Protein AF-A0A938VSG0-F1 (afdb_monomer)

Mean predicted aligned error: 8.57 Å

pLDDT: mean 77.81, std 12.74, range [39.44, 92.44]

Solvent-accessible surface area (backbone atoms only — not comparable to full-atom values): 9045 Å² total; per-residue (Å²): 109,78,62,54,59,53,44,75,73,32,68,68,57,41,52,50,49,53,54,51,30,52,49,54,54,47,51,54,51,52,54,46,52,58,41,45,76,72,72,47,90,78,80,39,72,51,74,44,66,69,41,88,78,55,76,59,61,64,79,80,41,55,90,64,43,44,28,37,34,47,29,53,60,79,87,37,40,70,60,28,53,51,51,51,52,52,49,63,72,64,73,57,82,52,45,35,28,37,58,75,35,79,48,99,79,52,48,79,92,37,71,65,34,53,53,45,41,46,52,49,41,74,72,66,58,76,41,78,44,79,59,66,103,61,90,71,52,73,68,54,51,52,49,46,52,49,52,46,27,74,45,57,73,50,131

Sequence (155 aa):
ERIKARTDADEMLRGYLEARDQTAAGIVNEVRRAAQASGARVGVTAASSGWSIHGLRLADLLPTLGALMLPDPTDEAQEADAQVAMVRASGREIHLTVNQTGAHHVRPHTAAFEARAQRIARIGVDRVMVYNFGLLTPATLRHVGRVLRTHLGVP

Nearest PDB structures (foldseek):
  6pbj-assembly1_B-2  TM=6.355E-01  e=5.967E-01  Mycobacterium tuberculosis
  4jti-assembly1_D  TM=5.438E-01  e=6.322E-01  Neisseria meningitidis MC58
  4jte-assembly1_D  TM=3.437E-01  e=4.738E-01  Neisseria meningitidis MC58
  3lg3-assembly1_A-2  TM=6.115E-01  e=4.492E+00  Yersinia pestis
  2nx2-assembly1_A  TM=4.001E-01  e=2.832E+00  Bacillus subtilis

Radius of gyration: 17.85 Å; Cα contacts (8 Å, |Δi|>4): 168; chains: 1; bounding box: 38×31×52 Å

Secondary structure (DSSP, 8-state):
-HHHHHHHT-HHHHHHHHHHHHHHHHHHHHHHHHHHHTT-----EEE-TTTTTS---HHHHTTT-SEEE---TTTSHHHHHHHHHHHHHTT---EEEEETT-STT--TTSHHHHHHHHHHHHHT-SEEE---SSPPPHHHHHHHHHHHHHHH---

Foldseek 3Di:
DVQLVVCVVDPVSVVVLVVVLVVVLVVLVVVCVVCVVVVDDDADEEECAVCVRRDNPVLSCLVPHQEYEAYQCVVPVVRRLVSLVSNVVVVDNYAYEYELCPDVPDQLPDPSSLVSLLSVLVSDGRYYHHDDPDDDDPVSVVSNVVSNCVRNVDD

Structure (mmCIF, N/CA/C/O backbone):
data_AF-A0A938VSG0-F1
#
_entry.id   AF-A0A938VSG0-F1
#
loop_
_atom_site.group_PDB
_atom_site.id
_atom_site.type_symbol
_atom_site.label_atom_id
_atom_site.label_alt_id
_atom_site.label_comp_id
_atom_site.label_asym_id
_atom_site.label_entity_id
_atom_site.label_seq_id
_atom_site.pdbx_PDB_ins_code
_atom_site.Cartn_x
_atom_site.Cartn_y
_atom_site.Cartn_z
_atom_site.occupancy
_atom_site.B_iso_or_equiv
_atom_site.auth_seq_id
_atom_site.auth_comp_id
_atom_site.auth_asym_id
_atom_site.auth_atom_id
_atom_site.pdbx_PDB_model_num
ATOM 1 N N . GLU A 1 1 ? 17.189 -10.696 9.723 1.00 44.62 1 GLU A N 1
ATOM 2 C CA . GLU A 1 1 ? 17.346 -11.730 10.778 1.00 44.62 1 GLU A CA 1
ATOM 3 C C . GLU A 1 1 ? 18.066 -11.246 12.042 1.00 44.62 1 GLU A C 1
ATOM 5 O O . GLU A 1 1 ? 17.456 -11.296 13.099 1.00 44.62 1 GLU A O 1
ATOM 10 N N . ARG A 1 2 ? 19.296 -10.700 11.977 1.00 39.44 2 ARG A N 1
ATOM 11 C CA . ARG A 1 2 ? 20.047 -10.239 13.176 1.00 39.44 2 ARG A CA 1
ATOM 12 C C . ARG A 1 2 ? 19.385 -9.130 14.015 1.00 39.44 2 ARG A C 1
ATOM 14 O O . ARG A 1 2 ? 19.629 -9.071 15.214 1.00 39.44 2 ARG A O 1
ATOM 21 N N . ILE A 1 3 ? 18.590 -8.249 13.402 1.00 47.69 3 ILE A N 1
ATOM 22 C CA . ILE A 1 3 ? 17.903 -7.155 14.116 1.00 47.69 3 ILE A CA 1
ATOM 23 C C . ILE A 1 3 ? 16.679 -7.694 14.862 1.00 47.69 3 ILE A C 1
ATOM 25 O O . ILE A 1 3 ? 16.626 -7.541 16.072 1.00 47.69 3 ILE A O 1
ATOM 29 N N . LYS A 1 4 ? 15.788 -8.430 14.181 1.00 45.31 4 LYS A N 1
ATOM 30 C CA . LYS A 1 4 ? 14.624 -9.101 14.792 1.00 45.31 4 LYS A CA 1
ATOM 31 C C . LYS A 1 4 ? 15.022 -9.984 15.987 1.00 45.31 4 LYS A C 1
ATOM 33 O O . LYS A 1 4 ? 14.454 -9.852 17.061 1.00 45.31 4 LYS A O 1
ATOM 38 N N . ALA A 1 5 ? 16.100 -10.762 15.844 1.00 48.75 5 ALA A N 1
ATOM 39 C CA . ALA A 1 5 ? 16.651 -11.577 16.931 1.00 48.75 5 ALA A CA 1
ATOM 40 C C . ALA A 1 5 ? 17.213 -10.761 18.120 1.00 48.75 5 ALA A C 1
ATOM 42 O O . ALA A 1 5 ? 17.193 -11.244 19.247 1.00 48.75 5 ALA A O 1
ATOM 43 N N . ARG A 1 6 ? 17.705 -9.529 17.900 1.00 51.81 6 ARG A N 1
ATOM 44 C CA . ARG A 1 6 ? 18.101 -8.601 18.983 1.00 51.81 6 ARG A CA 1
ATOM 45 C C . ARG A 1 6 ? 16.897 -7.949 19.653 1.00 51.81 6 ARG A C 1
ATOM 47 O O . ARG A 1 6 ? 16.972 -7.638 20.832 1.00 51.81 6 ARG A O 1
ATOM 54 N N . THR A 1 7 ? 15.823 -7.721 18.905 1.00 53.12 7 THR A N 1
ATOM 55 C CA . THR A 1 7 ? 14.593 -7.104 19.406 1.00 53.12 7 THR A CA 1
ATOM 56 C C . THR A 1 7 ? 13.801 -8.049 20.305 1.00 53.12 7 THR A C 1
ATOM 58 O O . THR A 1 7 ? 13.304 -7.618 21.339 1.00 53.12 7 THR A O 1
ATOM 61 N N . ASP A 1 8 ? 13.737 -9.335 19.953 1.00 54.28 8 ASP A N 1
ATOM 62 C CA . ASP A 1 8 ? 12.989 -10.340 20.721 1.00 54.28 8 ASP A CA 1
ATOM 63 C C . ASP A 1 8 ? 13.704 -10.759 22.023 1.00 54.28 8 ASP A C 1
ATOM 65 O O . ASP A 1 8 ? 13.058 -11.225 22.960 1.00 54.28 8 ASP A O 1
ATOM 69 N N . ALA A 1 9 ? 15.028 -10.578 22.103 1.00 61.47 9 ALA A N 1
ATOM 70 C CA . ALA A 1 9 ? 15.847 -10.970 23.255 1.00 61.47 9 ALA A CA 1
ATOM 71 C C . ALA A 1 9 ? 15.965 -9.894 24.354 1.00 61.47 9 ALA A C 1
ATOM 73 O O . ALA A 1 9 ? 16.442 -10.195 25.447 1.00 61.47 9 ALA A O 1
ATOM 74 N N . ASP A 1 10 ? 15.557 -8.651 24.080 1.00 75.19 10 ASP A N 1
ATOM 75 C CA . ASP A 1 10 ? 15.662 -7.520 25.006 1.00 75.19 10 ASP A CA 1
ATOM 76 C C . ASP A 1 10 ? 14.258 -7.049 25.416 1.00 75.19 10 ASP A C 1
ATOM 78 O O . ASP A 1 10 ? 13.532 -6.410 24.651 1.00 75.19 10 ASP A O 1
ATOM 82 N N . GLU A 1 11 ? 13.862 -7.391 26.643 1.00 77.69 11 GLU A N 1
ATOM 83 C CA . GLU A 1 11 ? 12.545 -7.067 27.194 1.00 77.69 11 GLU A CA 1
ATOM 84 C C . GLU A 1 11 ? 12.280 -5.557 27.275 1.00 77.69 11 GLU A C 1
ATOM 86 O O . GLU A 1 11 ? 11.155 -5.119 27.024 1.00 77.69 11 GLU A O 1
ATOM 91 N N . MET A 1 12 ? 13.310 -4.752 27.546 1.00 76.06 12 MET A N 1
ATOM 92 C CA . MET A 1 12 ? 13.189 -3.295 27.606 1.00 76.06 12 MET A CA 1
ATOM 93 C C . MET A 1 12 ? 12.971 -2.709 26.215 1.00 76.06 12 MET A C 1
ATOM 95 O O . MET A 1 12 ? 12.112 -1.844 26.029 1.00 76.06 12 MET A O 1
ATOM 99 N N . LEU A 1 13 ? 13.705 -3.207 25.218 1.00 74.19 13 LEU A N 1
ATOM 100 C CA . LEU A 1 13 ? 13.511 -2.807 23.828 1.00 74.19 13 LEU A CA 1
ATOM 101 C C . LEU A 1 13 ? 12.124 -3.220 23.319 1.00 74.19 13 LEU A C 1
ATOM 103 O O . LEU A 1 13 ? 11.449 -2.419 22.673 1.00 74.19 13 LEU A O 1
ATOM 107 N N . ARG A 1 14 ? 11.665 -4.431 23.648 1.00 72.56 14 ARG A N 1
ATOM 108 C CA . ARG A 1 14 ? 10.314 -4.905 23.318 1.00 72.56 14 ARG A CA 1
ATOM 109 C C . ARG A 1 14 ? 9.238 -4.008 23.928 1.00 72.56 14 ARG A C 1
ATOM 111 O O . ARG A 1 14 ? 8.368 -3.544 23.194 1.00 72.56 14 ARG A O 1
ATOM 118 N N . GLY A 1 15 ? 9.325 -3.716 25.227 1.00 74.69 15 GLY A N 1
ATOM 119 C CA . GLY A 1 15 ? 8.374 -2.842 25.919 1.00 74.69 15 GLY A CA 1
ATOM 120 C C . GLY A 1 15 ? 8.362 -1.415 25.361 1.00 74.69 15 GLY A C 1
ATOM 121 O O . GLY A 1 15 ? 7.296 -0.833 25.168 1.00 74.69 15 GLY A O 1
ATOM 122 N N . TYR A 1 16 ? 9.530 -0.865 25.016 1.00 78.56 16 TYR A N 1
ATOM 123 C CA . TYR A 1 16 ? 9.632 0.440 24.357 1.00 78.56 16 TYR A CA 1
ATOM 124 C C . TYR A 1 16 ? 8.925 0.462 22.994 1.00 78.56 16 TYR A C 1
ATOM 126 O O . TYR A 1 16 ? 8.168 1.391 22.705 1.00 78.56 16 TYR A O 1
ATOM 134 N N . LEU A 1 17 ? 9.154 -0.553 22.155 1.00 73.88 17 LEU A N 1
ATOM 135 C CA . LEU A 1 17 ? 8.520 -0.642 20.839 1.00 73.88 17 LEU A CA 1
ATOM 136 C C . LEU A 1 17 ? 7.002 -0.807 20.965 1.00 73.88 17 LEU A C 1
ATOM 138 O O . LEU A 1 17 ? 6.270 -0.118 20.264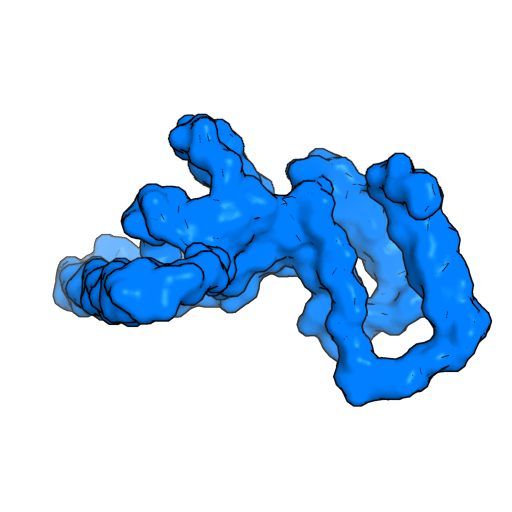 1.00 73.88 17 LEU A O 1
ATOM 142 N N . GLU A 1 18 ? 6.527 -1.633 21.899 1.00 72.81 18 GLU A N 1
ATOM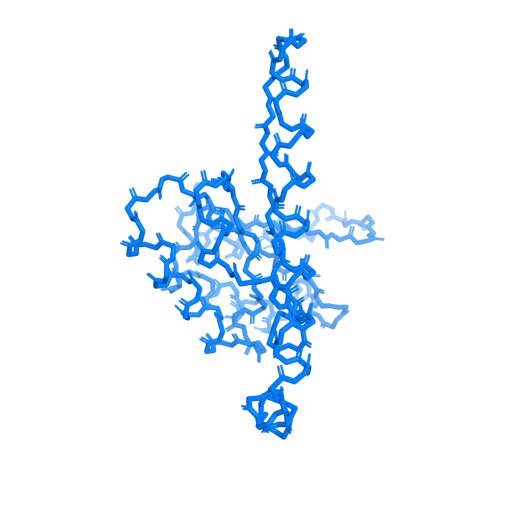 143 C CA . GLU A 1 18 ? 5.096 -1.778 22.195 1.00 72.81 18 GLU A CA 1
ATOM 144 C C . GLU A 1 18 ? 4.457 -0.447 22.612 1.00 72.81 18 GLU A C 1
ATOM 146 O O . GLU A 1 18 ? 3.436 -0.049 22.050 1.00 72.81 18 GLU A O 1
ATOM 151 N N . ALA A 1 19 ? 5.079 0.286 23.539 1.00 76.44 19 ALA A N 1
ATOM 152 C CA . ALA A 1 19 ? 4.572 1.577 23.996 1.00 76.44 19 ALA A CA 1
ATOM 153 C C . ALA A 1 19 ? 4.546 2.626 22.871 1.00 76.44 19 ALA A C 1
ATOM 155 O O . ALA A 1 19 ? 3.578 3.383 22.735 1.00 76.44 19 ALA A O 1
ATOM 156 N N . ARG A 1 20 ? 5.588 2.669 22.032 1.00 76.69 20 ARG A N 1
ATOM 157 C CA . ARG A 1 20 ? 5.641 3.559 20.865 1.00 76.69 20 ARG A CA 1
ATOM 158 C C . ARG A 1 20 ? 4.527 3.228 19.871 1.00 76.69 20 ARG A C 1
ATOM 160 O O . ARG A 1 20 ? 3.866 4.142 19.376 1.00 76.69 20 ARG A O 1
ATOM 167 N N . ASP A 1 21 ? 4.303 1.947 19.605 1.00 72.94 21 ASP A N 1
ATOM 168 C CA . ASP A 1 21 ? 3.306 1.491 18.642 1.00 72.94 21 ASP A CA 1
ATOM 169 C C . ASP A 1 21 ? 1.881 1.822 19.119 1.00 72.94 21 ASP A C 1
ATOM 171 O O . ASP A 1 21 ? 1.089 2.403 18.372 1.00 72.94 21 ASP A O 1
ATOM 175 N N . GLN A 1 22 ? 1.590 1.567 20.399 1.00 74.56 22 GLN A N 1
ATOM 176 C CA . GLN A 1 22 ? 0.336 1.966 21.045 1.00 74.56 22 GLN A CA 1
ATOM 177 C C . GLN A 1 22 ? 0.128 3.483 21.006 1.00 74.56 22 GLN A C 1
ATOM 179 O O . GLN A 1 22 ? -0.979 3.951 20.734 1.00 74.56 22 GLN A O 1
ATOM 184 N N . THR A 1 23 ? 1.190 4.261 21.226 1.00 80.81 23 THR A N 1
ATOM 185 C CA . THR A 1 23 ? 1.132 5.728 21.179 1.00 80.81 23 THR A CA 1
ATOM 186 C C . THR A 1 23 ? 0.774 6.223 19.779 1.00 80.81 23 THR A C 1
ATOM 188 O O . THR A 1 23 ? -0.130 7.044 19.629 1.00 80.81 23 THR A O 1
ATOM 191 N N . ALA A 1 24 ? 1.427 5.707 18.736 1.00 77.94 24 ALA A N 1
ATOM 192 C CA . ALA A 1 24 ? 1.136 6.092 17.357 1.00 77.94 24 ALA A CA 1
ATOM 193 C C . ALA A 1 24 ? -0.294 5.704 16.941 1.00 77.94 24 ALA A C 1
ATOM 195 O O . ALA A 1 24 ? -1.011 6.524 16.364 1.00 77.94 24 ALA A O 1
ATOM 196 N N . ALA A 1 25 ? -0.741 4.492 17.287 1.00 75.19 25 ALA A N 1
ATOM 197 C CA . ALA A 1 25 ? -2.120 4.058 17.065 1.00 75.19 25 ALA A CA 1
ATOM 198 C C . ALA A 1 25 ? -3.130 4.956 17.808 1.00 75.19 25 ALA A C 1
ATOM 200 O O . ALA A 1 25 ? -4.166 5.328 17.251 1.00 75.19 25 ALA A O 1
ATOM 201 N N . GLY A 1 26 ? -2.812 5.347 19.045 1.00 79.69 26 GLY A N 1
ATOM 202 C CA . GLY A 1 26 ? -3.590 6.290 19.846 1.00 79.69 26 GLY A CA 1
ATOM 203 C C . GLY A 1 26 ? -3.729 7.653 19.169 1.00 79.69 26 GLY A C 1
ATOM 204 O O . GLY A 1 26 ? -4.848 8.126 18.984 1.00 79.69 26 GLY A O 1
ATOM 205 N N . ILE A 1 27 ? -2.621 8.242 18.708 1.00 83.31 27 ILE A N 1
ATOM 206 C CA . ILE A 1 27 ? -2.616 9.533 17.999 1.00 83.31 27 ILE A CA 1
ATOM 207 C C . ILE A 1 27 ? -3.496 9.476 16.744 1.00 83.31 27 ILE A C 1
ATOM 209 O O . ILE A 1 27 ? -4.323 10.362 16.530 1.00 83.31 27 ILE A O 1
ATOM 213 N N . VAL A 1 28 ? -3.373 8.421 15.931 1.00 81.50 28 VAL A N 1
ATOM 214 C CA . VAL A 1 28 ? -4.206 8.237 14.729 1.00 81.50 28 VAL A CA 1
ATOM 215 C C . VAL A 1 28 ? -5.693 8.178 15.089 1.00 81.50 28 VAL A C 1
ATOM 217 O O . VAL A 1 28 ? -6.523 8.790 14.412 1.00 81.50 28 VAL A O 1
ATOM 220 N N . ASN A 1 29 ? -6.043 7.479 16.171 1.00 80.81 29 ASN A N 1
ATOM 221 C CA . ASN A 1 29 ? -7.419 7.395 16.652 1.00 80.81 29 ASN A CA 1
ATOM 222 C C . ASN A 1 29 ? -7.961 8.740 17.147 1.00 80.81 29 ASN A C 1
ATOM 224 O O . ASN A 1 29 ? -9.112 9.062 16.845 1.00 80.81 29 ASN A O 1
ATOM 228 N N . GLU A 1 30 ? -7.159 9.525 17.867 1.00 85.38 30 GLU A N 1
ATOM 229 C CA . GLU A 1 30 ? -7.543 10.870 18.311 1.00 85.38 30 GLU A CA 1
ATOM 230 C C . GLU A 1 30 ? -7.788 11.808 17.130 1.00 85.38 30 GLU A C 1
ATOM 232 O O . GLU A 1 30 ? -8.848 12.429 17.043 1.00 85.38 30 GLU A O 1
ATOM 237 N N . VAL A 1 31 ? -6.867 11.849 16.161 1.00 83.44 31 VAL A N 1
ATOM 238 C CA . VAL A 1 31 ? -7.021 12.678 14.955 1.00 83.44 31 VAL A CA 1
ATOM 239 C C . VAL A 1 31 ? -8.273 12.276 14.178 1.00 83.44 31 VAL A C 1
ATOM 241 O O . VAL A 1 31 ? -9.052 13.137 13.766 1.00 83.44 31 VAL A O 1
ATOM 244 N N . ARG A 1 32 ? -8.516 10.969 14.016 1.00 80.81 32 ARG A N 1
ATOM 245 C CA . ARG A 1 32 ? -9.722 10.464 13.352 1.00 80.81 32 ARG A CA 1
ATOM 246 C C . ARG A 1 32 ? -10.990 10.909 14.078 1.00 80.81 32 ARG A C 1
ATOM 248 O O . ARG A 1 32 ? -11.909 11.383 13.415 1.00 80.81 32 ARG A O 1
ATOM 255 N N . ARG A 1 33 ? -11.041 10.781 15.410 1.00 83.81 33 ARG A N 1
ATOM 256 C CA . ARG A 1 33 ? -12.187 11.224 16.222 1.00 83.81 33 ARG A CA 1
ATOM 257 C C . ARG A 1 33 ? -12.444 12.720 16.060 1.00 83.81 33 ARG A C 1
ATOM 259 O O . ARG A 1 33 ? -13.579 13.111 15.795 1.00 83.81 33 ARG A O 1
ATOM 266 N N . ALA A 1 34 ? -11.399 13.539 16.158 1.00 85.00 34 ALA A N 1
ATOM 267 C CA . ALA A 1 34 ? -11.506 14.987 16.015 1.00 85.00 34 ALA A CA 1
ATOM 268 C C . ALA A 1 34 ? -12.038 15.392 14.630 1.00 85.00 34 ALA A C 1
ATOM 270 O O . ALA A 1 34 ? -12.962 16.194 14.524 1.00 85.00 34 ALA A O 1
ATOM 271 N N . ALA A 1 35 ? -11.518 14.790 13.562 1.00 82.69 35 ALA A N 1
ATOM 272 C CA . ALA A 1 35 ? -11.942 15.106 12.202 1.00 82.69 35 ALA A CA 1
ATOM 273 C C . ALA A 1 35 ? -13.352 14.577 11.865 1.00 82.69 35 ALA A C 1
ATOM 275 O O . ALA A 1 35 ? -14.108 15.255 11.166 1.00 82.69 35 ALA A O 1
ATOM 276 N N . GLN A 1 36 ? -13.758 13.423 12.408 1.00 81.62 36 GLN A N 1
ATOM 277 C CA . GLN A 1 36 ? -15.141 12.938 12.308 1.00 81.62 36 GLN A CA 1
ATOM 278 C C . GLN A 1 36 ? -16.133 13.883 12.996 1.00 81.62 36 GLN A C 1
ATOM 280 O O . GLN A 1 36 ? -17.204 14.137 12.449 1.00 81.62 36 GLN A O 1
ATOM 285 N N . ALA A 1 37 ? -15.768 14.451 14.151 1.00 82.75 37 ALA A N 1
ATOM 286 C CA . ALA A 1 37 ? -16.585 15.454 14.837 1.00 82.75 37 ALA A CA 1
ATOM 287 C C . ALA A 1 37 ? -16.780 16.733 13.999 1.00 82.75 37 ALA A C 1
ATOM 289 O O . ALA A 1 37 ? -17.786 17.419 14.147 1.00 82.75 37 ALA A O 1
ATOM 290 N N . SER A 1 38 ? -15.859 17.029 13.077 1.00 82.69 38 SER A N 1
ATOM 291 C CA . SER A 1 38 ? -15.984 18.119 12.098 1.00 82.69 38 SER A CA 1
ATOM 292 C C . SER A 1 38 ? -16.766 17.740 10.830 1.00 82.69 38 SER A C 1
ATOM 294 O O . SER A 1 38 ? -16.847 18.543 9.904 1.00 82.69 38 SER A O 1
ATOM 296 N N . GLY A 1 39 ? -17.311 16.521 10.741 1.00 80.00 39 GLY A N 1
ATOM 297 C CA . GLY A 1 39 ? -18.018 16.021 9.557 1.00 80.00 39 GLY A CA 1
ATOM 298 C C . GLY A 1 39 ? -17.106 15.589 8.401 1.00 80.00 39 GLY A C 1
ATOM 299 O O . GLY A 1 39 ? -17.599 15.275 7.316 1.00 80.00 39 GLY A O 1
ATOM 300 N N . ALA A 1 40 ? -15.785 15.546 8.602 1.00 77.25 40 ALA A N 1
ATOM 301 C CA . ALA A 1 40 ? -14.845 15.107 7.578 1.00 77.25 40 ALA A CA 1
ATOM 302 C C . ALA A 1 40 ? -14.831 13.574 7.449 1.00 77.25 40 ALA A C 1
ATOM 304 O O . ALA A 1 40 ? -14.849 12.835 8.436 1.00 77.25 40 ALA A O 1
ATOM 305 N N . ARG A 1 41 ? -14.733 13.075 6.211 1.00 72.00 41 ARG A N 1
ATOM 306 C CA . ARG A 1 41 ? -14.442 11.659 5.941 1.00 72.00 41 ARG A CA 1
ATOM 307 C C . ARG A 1 41 ? -12.932 11.446 5.976 1.00 72.00 41 ARG A C 1
ATOM 309 O O . ARG A 1 41 ? -12.221 11.962 5.120 1.00 72.00 41 ARG A O 1
ATOM 316 N N . VAL A 1 42 ? -12.454 10.676 6.950 1.00 71.88 42 VAL A N 1
ATOM 317 C CA . VAL A 1 42 ? -11.023 10.407 7.153 1.00 71.88 42 VAL A CA 1
ATOM 318 C C . VAL A 1 42 ? -10.707 8.965 6.786 1.00 71.88 42 VAL A C 1
ATOM 320 O O . VAL A 1 42 ? -11.251 8.040 7.387 1.00 71.88 42 VAL A O 1
ATOM 323 N N . GLY A 1 43 ? -9.806 8.776 5.822 1.00 74.69 43 GLY A N 1
ATOM 324 C CA . GLY A 1 43 ? -9.187 7.483 5.542 1.00 74.69 43 GLY A CA 1
ATOM 325 C C . GLY A 1 43 ? -7.855 7.364 6.276 1.00 74.69 43 GLY A C 1
ATOM 326 O O . GLY A 1 43 ? -7.045 8.286 6.222 1.00 74.69 43 GLY A O 1
ATOM 327 N N . VAL A 1 44 ? -7.618 6.235 6.947 1.00 77.62 44 VAL A N 1
ATOM 328 C CA . VAL A 1 44 ? -6.315 5.929 7.553 1.00 77.62 44 VAL A CA 1
ATOM 329 C C . VAL A 1 44 ? -5.563 4.977 6.631 1.00 77.62 44 VAL A C 1
ATOM 331 O O . VAL A 1 44 ? -6.048 3.881 6.331 1.00 77.62 44 VAL A O 1
ATOM 334 N N . THR A 1 45 ? -4.383 5.407 6.194 1.00 76.12 45 THR A N 1
ATOM 335 C CA . THR A 1 45 ? -3.475 4.623 5.356 1.00 76.12 45 THR A CA 1
ATOM 336 C C . THR A 1 45 ? -2.193 4.322 6.117 1.00 76.12 45 THR A C 1
ATOM 338 O O . THR A 1 45 ? -1.560 5.247 6.625 1.00 76.12 45 THR A O 1
ATOM 341 N N . ALA A 1 46 ? -1.780 3.059 6.152 1.00 76.00 46 ALA A N 1
ATOM 342 C CA . ALA A 1 46 ? -0.446 2.676 6.610 1.00 76.00 46 ALA A CA 1
ATOM 343 C C . ALA A 1 46 ? 0.467 2.389 5.415 1.00 76.00 46 ALA A C 1
ATOM 345 O O . ALA A 1 46 ? -0.001 1.911 4.382 1.00 76.00 46 ALA A O 1
ATOM 346 N N . ALA A 1 47 ? 1.762 2.660 5.566 1.00 71.81 47 ALA A N 1
ATOM 347 C CA . ALA A 1 47 ? 2.790 2.243 4.621 1.00 71.81 47 ALA A CA 1
ATOM 348 C C . ALA A 1 47 ? 3.816 1.387 5.346 1.00 71.81 47 ALA A C 1
ATOM 350 O O . ALA A 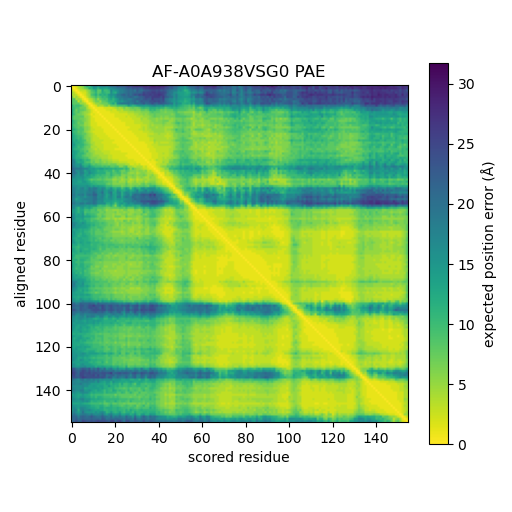1 47 ? 4.393 1.842 6.333 1.00 71.81 47 ALA A O 1
ATOM 351 N N . SER A 1 48 ? 4.011 0.165 4.856 1.00 65.19 48 SER A N 1
ATOM 352 C CA . SER A 1 48 ? 4.787 -0.861 5.545 1.00 65.19 48 SER A CA 1
ATOM 353 C C . SER A 1 48 ? 6.172 -1.138 4.969 1.00 65.19 48 SER A C 1
ATOM 355 O O . SER A 1 48 ? 6.850 -2.070 5.401 1.00 65.19 48 SER A O 1
ATOM 357 N N . SER A 1 49 ? 6.636 -0.307 4.033 1.00 57.00 49 SER A N 1
ATOM 358 C CA . SER A 1 49 ? 8.010 -0.367 3.526 1.00 57.00 49 SER A CA 1
ATOM 359 C C . SER A 1 49 ? 9.009 -0.256 4.684 1.00 57.00 49 SER A C 1
ATOM 361 O O . SER A 1 49 ? 9.010 0.751 5.397 1.00 57.00 49 SER A O 1
ATOM 363 N N . GLY A 1 50 ? 9.844 -1.281 4.881 1.00 52.44 50 GLY A N 1
ATOM 364 C CA . GLY A 1 50 ? 10.810 -1.325 5.983 1.00 52.44 50 GLY A CA 1
ATOM 365 C C . GLY A 1 50 ? 10.216 -1.605 7.372 1.00 52.44 50 GLY A C 1
ATOM 366 O O . GLY A 1 50 ? 10.872 -1.344 8.379 1.00 52.44 50 GLY A O 1
ATOM 367 N N . TRP A 1 51 ? 8.995 -2.139 7.485 1.00 57.31 51 TRP A N 1
ATOM 368 C CA . TRP A 1 51 ? 8.385 -2.447 8.793 1.00 57.31 51 TRP A CA 1
ATOM 369 C C . TRP A 1 51 ? 9.060 -3.571 9.570 1.00 57.31 51 TRP A C 1
ATOM 371 O O . TRP A 1 51 ? 8.982 -3.588 10.797 1.00 57.31 51 TRP A O 1
ATOM 381 N N . SER A 1 52 ? 9.805 -4.450 8.900 1.00 48.84 52 SER A N 1
ATOM 382 C CA . SER A 1 52 ? 10.561 -5.512 9.574 1.00 48.84 52 SER A CA 1
ATOM 383 C C . SER A 1 52 ? 11.626 -4.986 10.559 1.00 48.84 52 SER A C 1
ATOM 385 O O . SER A 1 52 ? 12.129 -5.755 11.378 1.00 48.84 52 SER A O 1
ATOM 387 N N . ILE A 1 53 ? 11.951 -3.684 10.515 1.00 46.94 53 ILE A N 1
ATOM 388 C CA . ILE A 1 53 ? 12.976 -3.031 11.347 1.00 46.94 53 ILE A CA 1
ATOM 389 C C . ILE A 1 53 ? 12.450 -1.889 12.237 1.00 46.94 53 ILE A C 1
ATOM 391 O O . ILE A 1 53 ? 13.100 -1.560 13.232 1.00 46.94 53 ILE A O 1
ATOM 395 N N . HIS A 1 54 ? 11.285 -1.296 11.951 1.00 48.97 54 HIS A N 1
ATOM 396 C CA . HIS A 1 54 ? 10.809 -0.086 12.636 1.00 48.97 54 HIS A CA 1
ATOM 397 C C . HIS A 1 54 ? 9.308 -0.168 12.928 1.00 48.97 54 HIS A C 1
ATOM 399 O O . HIS A 1 54 ? 8.478 0.216 12.115 1.00 48.97 54 HIS A O 1
ATOM 405 N N . GLY A 1 55 ? 8.985 -0.711 14.106 1.00 54.44 55 GLY A N 1
ATOM 406 C CA . GLY A 1 55 ? 7.624 -1.090 14.485 1.00 54.44 55 GLY A CA 1
ATOM 407 C C . GLY A 1 55 ? 6.516 -0.048 14.277 1.00 54.44 55 GLY A C 1
ATOM 408 O O . GLY A 1 55 ? 6.567 1.088 14.739 1.00 54.44 55 GLY A O 1
ATOM 409 N N . LEU A 1 56 ? 5.487 -0.526 13.602 1.00 59.12 56 LEU A N 1
ATOM 410 C CA . LEU A 1 56 ? 4.125 -0.523 14.095 1.00 59.12 56 LEU A CA 1
ATOM 411 C C . LEU A 1 56 ? 3.621 -1.950 13.875 1.00 59.12 56 LEU A C 1
ATOM 413 O O . LEU A 1 56 ? 3.725 -2.464 12.760 1.00 59.12 56 LEU A O 1
ATOM 417 N N . ARG A 1 57 ? 3.111 -2.632 14.903 1.00 72.12 57 ARG A N 1
ATOM 418 C CA . ARG A 1 57 ? 2.483 -3.948 14.709 1.00 72.12 57 ARG A CA 1
ATOM 419 C C . ARG A 1 57 ? 1.224 -3.775 13.862 1.00 72.12 57 ARG A C 1
ATOM 421 O O . ARG A 1 57 ? 0.234 -3.219 14.332 1.00 72.12 57 ARG A O 1
ATOM 428 N N . LEU A 1 58 ? 1.244 -4.280 12.622 1.00 77.00 58 LEU A N 1
ATOM 429 C CA . LEU A 1 58 ? 0.098 -4.204 11.704 1.00 77.00 58 LEU A CA 1
ATOM 430 C C . LEU A 1 58 ? -1.205 -4.640 12.387 1.00 77.00 58 LEU A C 1
ATOM 432 O O . LEU A 1 58 ? -2.220 -3.967 12.231 1.00 77.00 58 LEU A O 1
ATOM 436 N N . ALA A 1 59 ? -1.145 -5.714 13.181 1.00 78.06 59 ALA A N 1
ATOM 437 C CA . ALA A 1 59 ? -2.273 -6.271 13.924 1.00 78.06 59 ALA A CA 1
ATOM 438 C C . ALA A 1 59 ? -3.016 -5.231 14.783 1.00 78.06 59 ALA A C 1
ATOM 440 O O . ALA A 1 59 ? -4.246 -5.197 14.767 1.00 78.06 59 ALA A O 1
ATOM 441 N N . ASP A 1 60 ? -2.285 -4.342 15.458 1.00 75.06 60 ASP A N 1
ATOM 442 C CA . ASP A 1 60 ? -2.856 -3.329 16.354 1.00 75.06 60 ASP A CA 1
ATOM 443 C C . ASP A 1 60 ? -3.524 -2.189 15.571 1.00 75.06 60 ASP A C 1
ATOM 445 O O . ASP A 1 60 ? -4.445 -1.526 16.054 1.00 75.06 60 ASP A O 1
ATOM 449 N N . LEU A 1 61 ? -3.086 -1.975 14.328 1.00 77.75 61 LEU A N 1
ATOM 450 C CA . LEU A 1 61 ? -3.642 -0.972 13.428 1.00 77.75 61 LEU A CA 1
ATOM 451 C C . LEU A 1 61 ? -4.801 -1.504 12.592 1.00 77.75 61 LEU A C 1
ATOM 453 O O . LEU A 1 61 ? -5.628 -0.705 12.154 1.00 77.75 61 LEU A O 1
ATOM 457 N N . LEU A 1 62 ? -4.917 -2.821 12.392 1.00 84.25 62 LEU A N 1
ATOM 458 C CA . LEU A 1 62 ? -5.984 -3.414 11.582 1.00 84.25 62 LEU A CA 1
ATOM 459 C C . LEU A 1 62 ? -7.367 -2.821 11.875 1.00 84.25 62 LEU A C 1
ATOM 461 O O . LEU A 1 62 ? -8.040 -2.531 10.892 1.00 84.25 62 LEU A O 1
ATOM 465 N N . PRO A 1 63 ? -7.798 -2.568 13.136 1.00 83.62 63 PRO A N 1
ATOM 466 C CA . PRO A 1 63 ? -9.113 -1.993 13.448 1.00 83.62 63 PRO A CA 1
ATOM 467 C C . PRO A 1 63 ? -9.342 -0.551 12.959 1.00 83.62 63 PRO A C 1
ATOM 469 O O . PRO A 1 63 ? -10.482 -0.072 12.918 1.00 83.62 63 PRO A O 1
ATOM 472 N N . THR A 1 64 ? -8.287 0.171 12.595 1.00 79.50 64 THR A N 1
ATOM 473 C CA . THR A 1 64 ? -8.350 1.594 12.233 1.00 79.50 64 THR A CA 1
ATOM 474 C C . THR A 1 64 ? -8.080 1.845 10.755 1.00 79.50 64 THR A C 1
ATOM 476 O O . THR A 1 64 ? -8.551 2.856 10.232 1.00 79.50 64 THR A O 1
ATOM 479 N N . LEU A 1 65 ? -7.391 0.923 10.079 1.00 84.50 65 LEU A N 1
ATOM 480 C CA . LEU A 1 65 ? -7.006 1.055 8.676 1.00 84.50 65 LEU A CA 1
ATOM 481 C C . LEU A 1 65 ? -8.199 0.959 7.722 1.00 84.50 65 LEU A C 1
ATOM 483 O O . LEU A 1 65 ? -9.088 0.127 7.898 1.00 84.50 65 LEU A O 1
ATOM 487 N N . GLY A 1 66 ? -8.160 1.800 6.685 1.00 86.31 66 GLY A N 1
ATOM 488 C CA . GLY A 1 66 ? -8.972 1.659 5.471 1.00 86.31 66 GLY A CA 1
ATOM 489 C C . GLY A 1 66 ? -8.139 1.284 4.239 1.00 86.31 66 GLY A C 1
ATOM 490 O O . GLY A 1 6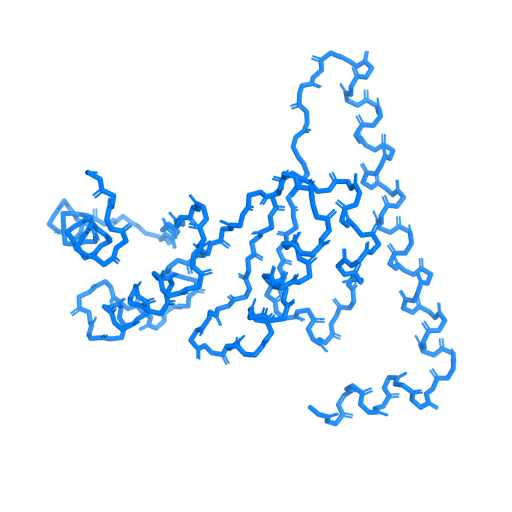6 ? -8.678 0.794 3.250 1.00 86.31 66 GLY A O 1
ATOM 491 N N . ALA A 1 67 ? -6.818 1.483 4.286 1.00 88.94 67 ALA A N 1
ATOM 492 C CA . ALA A 1 67 ? -5.900 0.997 3.263 1.00 88.94 67 ALA A CA 1
ATOM 493 C C . ALA A 1 67 ? -4.512 0.684 3.839 1.00 88.94 67 ALA A C 1
ATOM 495 O O . ALA A 1 67 ? -4.078 1.289 4.824 1.00 88.94 67 ALA A O 1
ATOM 496 N N . LEU A 1 68 ? -3.803 -0.227 3.177 1.00 88.81 68 LEU A N 1
ATOM 497 C CA . LEU A 1 68 ? -2.427 -0.605 3.475 1.00 88.81 68 LEU A CA 1
ATOM 498 C C . LEU A 1 68 ? -1.598 -0.562 2.189 1.00 88.81 68 LEU A C 1
ATOM 500 O O . LEU A 1 68 ? -1.899 -1.264 1.225 1.00 88.81 68 LEU A O 1
ATOM 504 N N . MET A 1 69 ? -0.548 0.254 2.181 1.00 88.69 69 MET A N 1
ATOM 505 C CA . MET A 1 69 ? 0.508 0.193 1.177 1.00 88.69 69 MET A CA 1
ATOM 506 C C . MET A 1 69 ? 1.502 -0.892 1.591 1.00 88.69 69 MET A C 1
ATOM 508 O O . MET A 1 69 ? 2.192 -0.732 2.596 1.00 88.69 69 MET A O 1
ATOM 512 N N . LEU A 1 70 ? 1.545 -1.971 0.817 1.00 87.00 70 LEU A N 1
ATOM 513 C CA . LEU A 1 70 ? 2.417 -3.125 1.022 1.00 87.00 70 LEU A CA 1
ATOM 514 C C . LEU A 1 70 ? 3.883 -2.780 0.708 1.00 87.00 70 LEU A C 1
ATOM 516 O O . LEU A 1 70 ? 4.136 -1.869 -0.097 1.00 87.00 70 LEU A O 1
ATOM 520 N N . PRO A 1 71 ? 4.850 -3.518 1.289 1.00 82.38 71 PRO A N 1
ATOM 521 C CA . PRO A 1 71 ? 6.240 -3.397 0.880 1.00 82.38 71 PRO A CA 1
ATOM 522 C C . PRO A 1 71 ? 6.403 -3.898 -0.560 1.00 82.38 71 PRO A C 1
ATOM 524 O O . PRO A 1 71 ? 5.482 -4.466 -1.157 1.00 82.38 71 PRO A O 1
ATOM 527 N N . ASP A 1 72 ? 7.579 -3.675 -1.139 1.00 83.00 72 ASP A N 1
ATOM 528 C CA . ASP A 1 72 ? 7.857 -4.116 -2.499 1.00 83.00 72 ASP A CA 1
ATOM 529 C C . ASP A 1 72 ? 7.734 -5.642 -2.601 1.00 83.00 72 ASP A C 1
ATOM 531 O O . ASP A 1 72 ? 8.533 -6.358 -2.002 1.00 83.00 72 ASP A O 1
ATOM 535 N N . PRO A 1 73 ? 6.781 -6.187 -3.370 1.00 82.62 73 PRO A N 1
ATOM 536 C CA . PRO A 1 73 ? 6.586 -7.629 -3.405 1.00 82.62 73 PRO A CA 1
ATOM 537 C C . PRO A 1 73 ? 7.672 -8.382 -4.185 1.00 82.62 73 PRO A C 1
ATOM 539 O O . PRO A 1 73 ? 7.624 -9.615 -4.246 1.00 82.62 73 PRO A O 1
ATOM 542 N N . THR A 1 74 ? 8.601 -7.656 -4.816 1.00 83.00 74 THR A N 1
ATOM 543 C CA . THR A 1 74 ? 9.779 -8.200 -5.503 1.00 83.00 74 THR A CA 1
ATOM 544 C C . THR A 1 74 ? 10.955 -8.306 -4.539 1.00 83.00 74 THR A C 1
ATOM 546 O O . THR A 1 74 ? 11.565 -9.369 -4.453 1.00 83.00 74 THR A O 1
ATOM 549 N N . ASP A 1 75 ? 11.225 -7.237 -3.786 1.00 80.25 75 ASP A N 1
ATOM 550 C CA . ASP A 1 75 ? 12.372 -7.162 -2.871 1.00 80.25 75 ASP A CA 1
ATOM 551 C C . ASP A 1 75 ? 12.049 -7.764 -1.490 1.00 80.25 75 ASP A C 1
ATOM 553 O O . ASP A 1 75 ? 12.890 -8.406 -0.864 1.00 80.25 75 ASP A O 1
ATOM 557 N N . GLU A 1 76 ? 10.806 -7.610 -1.028 1.00 81.19 76 GLU A N 1
ATOM 558 C CA . GLU A 1 76 ? 10.306 -8.000 0.297 1.00 81.19 76 GLU A CA 1
ATOM 559 C C . GLU A 1 76 ? 9.117 -8.975 0.181 1.00 81.19 76 GLU A C 1
ATOM 561 O O . GLU A 1 76 ? 8.102 -8.860 0.871 1.00 81.19 76 GLU A O 1
ATOM 566 N N . ALA A 1 77 ? 9.237 -9.967 -0.708 1.00 83.94 77 ALA A N 1
ATOM 567 C CA . ALA A 1 77 ? 8.163 -10.902 -1.056 1.00 83.94 77 ALA A CA 1
ATOM 568 C C . ALA A 1 77 ? 7.489 -11.577 0.157 1.00 83.94 77 ALA A C 1
ATOM 570 O O . ALA A 1 77 ? 6.263 -11.641 0.213 1.00 83.94 77 ALA A O 1
ATOM 571 N N . GLN A 1 78 ? 8.277 -12.052 1.128 1.00 83.81 78 GLN A N 1
ATOM 572 C CA . GLN A 1 78 ? 7.758 -12.736 2.320 1.00 83.81 78 GLN A CA 1
ATOM 573 C C . GLN A 1 78 ? 6.947 -11.803 3.226 1.00 83.81 78 GLN A C 1
ATOM 575 O O . GLN A 1 78 ? 5.913 -12.203 3.754 1.00 83.81 78 GLN A O 1
ATOM 580 N N . GLU A 1 79 ? 7.405 -10.562 3.395 1.00 82.88 79 GLU A N 1
ATOM 581 C CA . GLU A 1 79 ? 6.720 -9.567 4.220 1.00 82.88 79 GLU A CA 1
ATOM 582 C C . GLU A 1 79 ? 5.417 -9.118 3.546 1.00 82.88 79 GLU A C 1
ATOM 584 O O . GLU A 1 79 ? 4.377 -9.048 4.199 1.00 82.88 79 GLU A O 1
ATOM 589 N N . ALA A 1 80 ? 5.441 -8.896 2.225 1.00 86.31 80 ALA A N 1
ATOM 590 C CA . ALA A 1 80 ? 4.238 -8.591 1.454 1.00 86.31 80 ALA A CA 1
ATOM 591 C C . ALA A 1 80 ? 3.179 -9.699 1.598 1.00 86.31 80 ALA A C 1
ATOM 593 O O . ALA A 1 80 ? 2.026 -9.406 1.921 1.00 86.31 80 ALA A O 1
ATOM 594 N N . ASP A 1 81 ? 3.575 -10.964 1.425 1.00 87.88 81 ASP A N 1
ATOM 595 C CA . ASP A 1 81 ? 2.670 -12.114 1.527 1.00 87.88 81 ASP A CA 1
ATOM 596 C C . ASP A 1 81 ? 2.108 -12.266 2.957 1.00 87.88 81 ASP A C 1
ATOM 598 O O . ASP A 1 81 ? 0.908 -12.499 3.135 1.00 87.88 81 ASP A O 1
ATOM 602 N N . ALA A 1 82 ? 2.937 -12.062 3.988 1.00 85.75 82 ALA A N 1
ATOM 603 C CA . ALA A 1 82 ? 2.510 -12.119 5.387 1.00 85.75 82 ALA A CA 1
ATOM 604 C C . ALA A 1 82 ? 1.486 -11.026 5.737 1.00 85.75 82 ALA A C 1
ATOM 606 O O . ALA A 1 82 ? 0.490 -11.296 6.414 1.00 85.75 82 ALA A O 1
ATOM 607 N N . GLN A 1 83 ? 1.690 -9.799 5.255 1.00 87.56 83 GLN A N 1
ATOM 608 C CA . GLN A 1 83 ? 0.766 -8.692 5.501 1.00 87.56 83 GLN A CA 1
ATOM 609 C C . GLN A 1 83 ? -0.555 -8.859 4.748 1.00 87.56 83 GLN A C 1
ATOM 611 O O . GLN A 1 83 ? -1.614 -8.574 5.310 1.00 87.56 83 GLN A O 1
ATOM 616 N N . VAL A 1 84 ? -0.520 -9.377 3.517 1.00 90.81 84 VAL A N 1
ATOM 617 C CA . VAL A 1 84 ? -1.732 -9.741 2.767 1.00 90.81 84 VAL A CA 1
ATOM 618 C C . VAL A 1 84 ? -2.521 -10.791 3.542 1.00 90.81 84 VAL A C 1
ATOM 620 O O . VAL A 1 84 ? -3.709 -10.593 3.790 1.00 90.81 84 VAL A O 1
ATOM 623 N N . ALA A 1 85 ? -1.868 -11.868 3.985 1.00 89.94 85 ALA A N 1
ATOM 624 C CA . ALA A 1 85 ? -2.517 -12.916 4.767 1.00 89.94 85 ALA A CA 1
ATOM 625 C C . ALA A 1 85 ? -3.147 -12.359 6.052 1.00 89.94 85 ALA A C 1
ATOM 627 O O . ALA A 1 85 ? -4.303 -12.658 6.344 1.00 89.94 85 ALA A O 1
ATOM 628 N N . MET A 1 86 ? -2.432 -11.493 6.777 1.00 88.56 86 MET A N 1
ATOM 629 C CA . MET A 1 86 ? -2.934 -10.855 7.994 1.00 88.56 86 MET A CA 1
ATOM 630 C C . MET A 1 86 ? -4.163 -9.972 7.728 1.00 88.56 86 MET A C 1
ATOM 632 O O . MET A 1 86 ? -5.163 -10.079 8.439 1.00 88.56 86 MET A O 1
ATOM 636 N N . VAL A 1 87 ? -4.123 -9.129 6.691 1.00 90.31 87 VAL A N 1
ATOM 637 C CA . VAL A 1 87 ? -5.261 -8.277 6.315 1.00 90.31 87 VAL A CA 1
ATOM 638 C C . VAL A 1 87 ? -6.464 -9.124 5.912 1.00 90.31 87 VAL A C 1
ATOM 640 O O . VAL A 1 87 ? -7.565 -8.885 6.406 1.00 90.31 87 VAL A O 1
ATOM 643 N N . ARG A 1 88 ? -6.276 -10.142 5.066 1.00 90.81 88 ARG A N 1
ATOM 644 C CA . ARG A 1 88 ? -7.377 -11.005 4.615 1.00 90.81 88 ARG A CA 1
ATOM 645 C C . ARG A 1 88 ? -7.964 -11.825 5.772 1.00 90.81 88 ARG A C 1
ATOM 647 O O . ARG A 1 88 ? -9.183 -11.907 5.885 1.00 90.81 88 ARG A O 1
ATOM 654 N N . ALA A 1 89 ? -7.131 -12.344 6.677 1.00 90.56 89 ALA A N 1
ATOM 655 C CA . ALA A 1 89 ? -7.576 -13.067 7.872 1.00 90.56 89 ALA A CA 1
ATOM 656 C C . ALA A 1 89 ? -8.362 -12.187 8.859 1.00 90.56 89 ALA A C 1
ATOM 658 O O . ALA A 1 89 ? -9.197 -12.697 9.600 1.00 90.56 89 ALA A O 1
ATOM 659 N N . SER A 1 90 ? -8.137 -10.868 8.855 1.00 90.50 90 SER A N 1
ATOM 660 C CA . SER A 1 90 ? -8.874 -9.934 9.715 1.00 90.50 90 SER A CA 1
ATOM 661 C C . SER A 1 90 ? -10.359 -9.794 9.353 1.00 90.50 90 SER A C 1
ATOM 663 O O . SER A 1 90 ? -11.135 -9.284 10.160 1.00 90.50 90 SER A O 1
ATOM 665 N N . GLY A 1 91 ? -10.752 -10.187 8.134 1.00 90.69 91 GLY A N 1
ATOM 666 C CA . GLY A 1 91 ? -12.113 -10.025 7.615 1.00 90.69 91 GLY A CA 1
ATOM 667 C C . GLY A 1 91 ? -12.545 -8.569 7.400 1.00 90.69 91 GLY A C 1
ATOM 668 O O . GLY A 1 91 ? -13.711 -8.315 7.105 1.00 90.69 91 GLY A O 1
ATOM 669 N N . ARG A 1 92 ? -11.635 -7.600 7.559 1.00 89.50 92 ARG A N 1
ATOM 670 C CA . ARG A 1 92 ? -11.931 -6.172 7.403 1.00 89.50 92 ARG A CA 1
ATOM 671 C C . ARG A 1 92 ? -11.770 -5.734 5.954 1.00 89.50 92 ARG A C 1
ATOM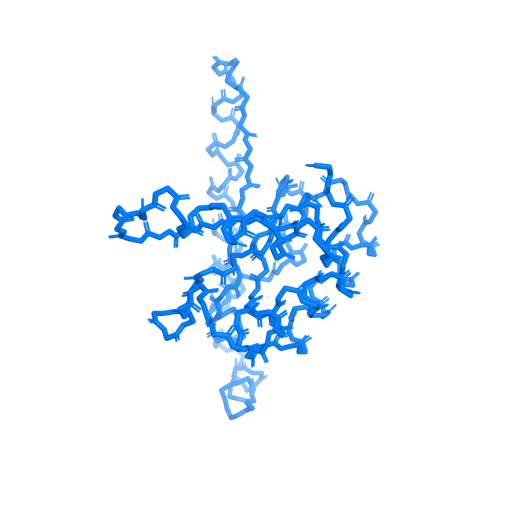 673 O O . ARG A 1 92 ? -10.896 -6.214 5.233 1.00 89.50 92 ARG A O 1
ATOM 680 N N . GLU A 1 93 ? -12.572 -4.756 5.554 1.00 91.50 93 GLU A N 1
ATOM 681 C CA . GLU A 1 93 ? -12.423 -4.091 4.262 1.00 91.50 93 GLU A CA 1
ATOM 682 C C . GLU A 1 93 ? -11.249 -3.101 4.321 1.00 91.50 93 GLU A C 1
ATOM 684 O O . GLU A 1 93 ? -11.390 -1.950 4.730 1.00 91.50 93 GLU A O 1
ATOM 689 N N . ILE A 1 94 ? -10.056 -3.581 3.966 1.00 90.94 94 ILE A N 1
ATOM 690 C CA . ILE A 1 94 ? -8.829 -2.783 3.887 1.00 90.94 94 ILE A CA 1
ATOM 691 C C . ILE A 1 94 ? -8.303 -2.891 2.461 1.00 90.94 94 ILE A C 1
ATOM 693 O O . ILE A 1 94 ? -7.985 -3.987 2.000 1.00 90.94 94 ILE A O 1
ATOM 697 N N . HIS A 1 95 ? -8.169 -1.755 1.778 1.00 92.44 95 HIS A N 1
ATOM 698 C CA . HIS A 1 95 ? -7.617 -1.732 0.428 1.00 92.44 95 HIS A CA 1
ATOM 699 C C . HIS A 1 95 ? -6.100 -1.944 0.441 1.00 92.44 95 HIS A C 1
ATOM 701 O O . HIS A 1 95 ? -5.348 -1.115 0.957 1.00 92.44 95 HIS A O 1
ATOM 707 N N . LEU A 1 96 ? -5.637 -3.015 -0.187 1.00 91.56 96 LEU A N 1
ATOM 708 C CA . LEU A 1 96 ? -4.230 -3.306 -0.408 1.00 91.56 96 LEU A CA 1
ATOM 709 C C . LEU A 1 96 ? -3.726 -2.535 -1.627 1.00 91.56 96 LEU A C 1
ATOM 711 O O . LEU A 1 96 ? -4.276 -2.638 -2.723 1.00 91.56 96 LEU A O 1
ATOM 715 N N . THR A 1 97 ? -2.665 -1.759 -1.436 1.00 90.38 97 THR A N 1
ATOM 716 C CA . THR A 1 97 ? -2.018 -0.975 -2.489 1.00 90.38 97 THR A CA 1
ATOM 717 C C . THR A 1 97 ? -0.555 -1.381 -2.614 1.00 90.38 97 THR A C 1
ATOM 719 O O . THR A 1 97 ? 0.114 -1.577 -1.606 1.00 90.38 97 THR A O 1
ATOM 722 N N . VAL A 1 98 ? -0.030 -1.467 -3.836 1.00 88.19 98 VAL A N 1
ATOM 723 C CA . VAL A 1 98 ? 1.422 -1.539 -4.084 1.00 88.19 98 VAL A CA 1
ATOM 724 C C . VAL A 1 98 ? 1.845 -0.361 -4.949 1.00 88.19 98 VAL A C 1
ATOM 726 O O . VAL A 1 98 ? 1.169 -0.012 -5.918 1.00 88.19 98 VAL A O 1
ATOM 729 N N . ASN A 1 99 ? 2.990 0.237 -4.627 1.00 85.06 99 ASN A N 1
ATOM 730 C CA . ASN A 1 99 ? 3.652 1.184 -5.512 1.00 85.06 99 ASN A CA 1
ATOM 731 C C . ASN A 1 99 ? 4.505 0.424 -6.537 1.00 85.06 99 ASN A C 1
ATOM 733 O O . ASN A 1 99 ? 5.444 -0.280 -6.171 1.00 85.06 99 ASN A O 1
ATOM 737 N N . GLN A 1 100 ? 4.197 0.576 -7.821 1.00 81.00 100 GLN A N 1
ATOM 738 C CA . GLN A 1 100 ? 4.908 -0.064 -8.928 1.00 81.00 100 GLN A CA 1
ATOM 739 C C . GLN A 1 100 ? 6.258 0.604 -9.241 1.00 81.00 100 GLN A C 1
ATOM 741 O O . GLN A 1 100 ? 7.146 -0.033 -9.799 1.00 81.00 100 GLN A O 1
ATOM 746 N N . THR A 1 101 ? 6.436 1.878 -8.887 1.00 73.50 101 THR A N 1
ATOM 747 C CA . THR A 1 101 ? 7.646 2.667 -9.196 1.00 73.50 101 THR A CA 1
ATOM 748 C C . THR A 1 101 ? 8.405 3.087 -7.938 1.00 73.50 101 THR A C 1
ATOM 750 O O . THR A 1 101 ? 9.183 4.036 -7.966 1.00 73.50 101 THR A O 1
ATOM 753 N N . GLY A 1 102 ? 8.187 2.381 -6.823 1.00 54.44 102 GLY A N 1
ATOM 754 C CA . GLY A 1 102 ? 8.728 2.732 -5.506 1.00 54.44 102 GLY A CA 1
ATOM 755 C C . GLY A 1 102 ? 10.253 2.696 -5.387 1.00 54.44 102 GLY A C 1
ATOM 756 O O . GLY A 1 102 ? 10.784 3.269 -4.442 1.00 54.44 102 GLY A O 1
ATOM 757 N N . ALA A 1 103 ? 10.965 2.093 -6.342 1.00 54.09 103 ALA A N 1
ATOM 758 C CA . ALA A 1 103 ? 12.418 2.054 -6.336 1.00 54.09 103 ALA A CA 1
ATOM 759 C C . ALA A 1 103 ? 12.996 2.770 -7.565 1.00 54.09 103 ALA A C 1
ATOM 761 O O . ALA A 1 103 ? 12.655 2.450 -8.704 1.00 54.09 103 ALA A O 1
ATOM 762 N N . HIS A 1 104 ? 13.911 3.721 -7.337 1.00 50.81 104 HIS A N 1
ATOM 763 C CA . HIS A 1 104 ? 14.553 4.564 -8.362 1.00 50.81 104 HIS A CA 1
ATOM 764 C C . HIS A 1 104 ? 15.190 3.789 -9.536 1.00 50.81 104 HIS A C 1
ATOM 766 O O . HIS A 1 104 ? 15.509 4.379 -10.569 1.00 50.81 104 HIS A O 1
ATOM 772 N N . HIS A 1 105 ? 15.382 2.477 -9.391 1.00 57.72 105 HIS A N 1
ATOM 773 C CA . HIS A 1 105 ? 15.996 1.608 -10.387 1.00 57.72 105 HIS A CA 1
ATOM 774 C C . HIS A 1 105 ? 14.993 0.921 -11.337 1.00 57.72 105 HIS A C 1
ATOM 776 O O . HIS A 1 105 ? 15.406 0.424 -12.386 1.00 57.72 105 HIS A O 1
ATOM 782 N N . VAL A 1 106 ? 13.684 0.917 -11.046 1.00 63.41 106 VAL A N 1
ATOM 783 C CA . VAL A 1 106 ? 12.682 0.230 -11.882 1.00 63.41 106 VAL A CA 1
ATOM 784 C C . VAL A 1 106 ? 12.138 1.185 -12.943 1.00 63.41 106 VAL A C 1
ATOM 786 O O . VAL A 1 106 ? 11.117 1.852 -12.775 1.00 63.41 106 VAL A O 1
ATOM 789 N N . ARG A 1 107 ? 12.846 1.276 -14.072 1.00 77.12 107 ARG A N 1
ATOM 790 C CA . ARG A 1 107 ? 12.414 2.103 -15.209 1.00 77.12 107 ARG A CA 1
ATOM 791 C C . ARG A 1 107 ? 11.223 1.447 -15.927 1.00 77.12 107 ARG A C 1
ATOM 793 O O . ARG A 1 107 ? 11.288 0.243 -16.175 1.00 77.12 107 ARG A O 1
ATOM 800 N N . PRO A 1 108 ? 10.203 2.213 -16.366 1.00 82.38 108 PRO A N 1
ATOM 801 C CA . PRO A 1 108 ? 8.995 1.671 -16.997 1.00 82.38 108 PRO A CA 1
ATOM 802 C C . PRO A 1 108 ? 9.206 0.723 -18.181 1.00 82.38 108 PRO A C 1
ATOM 804 O O . PRO A 1 108 ? 8.394 -0.164 -18.384 1.00 82.38 108 PRO A O 1
ATOM 807 N N . HIS A 1 109 ? 10.283 0.905 -18.948 1.00 83.75 109 HIS A N 1
ATOM 808 C CA . HIS A 1 109 ? 10.559 0.151 -20.181 1.00 83.75 109 HIS A CA 1
ATOM 809 C C . HIS A 1 109 ? 11.471 -1.065 -19.966 1.00 83.75 109 HIS A C 1
ATOM 811 O O . HIS A 1 109 ? 12.132 -1.514 -20.898 1.00 83.75 109 HIS A O 1
ATOM 817 N N . THR A 1 110 ? 11.595 -1.554 -18.733 1.00 84.94 110 THR A N 1
ATOM 818 C CA . THR A 1 110 ? 12.516 -2.652 -18.400 1.00 84.94 110 THR A CA 1
ATOM 819 C C . THR A 1 110 ? 11.769 -3.943 -18.108 1.00 84.94 110 THR A C 1
ATOM 821 O O . THR A 1 110 ? 10.648 -3.923 -17.605 1.00 84.94 110 THR A O 1
ATOM 824 N N . ALA A 1 111 ? 12.435 -5.078 -18.332 1.00 86.25 111 ALA A N 1
ATOM 825 C CA . ALA A 1 111 ? 11.911 -6.387 -17.943 1.00 86.25 111 ALA A CA 1
ATOM 826 C C . ALA A 1 111 ? 11.606 -6.466 -16.434 1.00 86.25 111 ALA A C 1
ATOM 828 O O . ALA A 1 111 ? 10.663 -7.140 -16.032 1.00 86.25 111 ALA A O 1
ATOM 829 N N . ALA A 1 112 ? 12.349 -5.725 -15.602 1.00 83.50 112 ALA A N 1
ATOM 830 C CA . ALA A 1 112 ? 12.087 -5.626 -14.168 1.00 83.50 112 ALA A CA 1
ATOM 831 C C . ALA A 1 112 ? 10.713 -5.001 -13.862 1.00 83.50 112 ALA A C 1
ATOM 833 O O . ALA A 1 112 ? 10.019 -5.457 -12.956 1.00 83.50 112 ALA A O 1
ATOM 834 N N . PHE A 1 113 ? 10.286 -3.999 -14.639 1.00 86.12 113 PHE A N 1
ATOM 835 C CA . PHE A 1 113 ? 8.964 -3.391 -14.485 1.00 86.12 113 PHE A CA 1
ATOM 836 C C . PHE A 1 113 ? 7.845 -4.388 -14.820 1.00 86.12 113 PHE A C 1
ATOM 838 O O . PHE A 1 113 ? 6.887 -4.520 -14.056 1.00 86.12 113 PHE A O 1
ATOM 845 N N . GLU A 1 114 ? 7.977 -5.132 -15.922 1.00 88.50 114 GLU A N 1
ATOM 846 C CA . GLU A 1 114 ? 7.001 -6.163 -16.304 1.00 88.50 114 GLU A CA 1
ATOM 847 C C . GLU A 1 114 ? 6.963 -7.320 -15.292 1.00 88.50 114 GLU A C 1
ATOM 849 O O . GLU A 1 114 ? 5.884 -7.717 -14.849 1.00 88.50 114 GLU A O 1
ATOM 854 N N . ALA A 1 115 ? 8.123 -7.809 -14.843 1.00 87.06 115 ALA A N 1
ATOM 855 C CA . ALA A 1 115 ? 8.215 -8.864 -13.832 1.00 87.06 115 ALA A CA 1
ATOM 856 C C . ALA A 1 115 ? 7.552 -8.452 -12.507 1.00 87.06 115 ALA A C 1
ATOM 858 O O . ALA A 1 115 ? 6.802 -9.230 -11.911 1.00 87.06 115 ALA A O 1
ATOM 859 N N . ARG A 1 116 ? 7.753 -7.202 -12.076 1.00 87.69 116 ARG A N 1
ATOM 860 C CA . ARG A 1 116 ? 7.083 -6.647 -10.896 1.00 87.69 116 ARG A CA 1
ATOM 861 C C . ARG A 1 116 ? 5.567 -6.589 -11.075 1.00 87.69 116 ARG A C 1
ATOM 863 O O . ARG A 1 116 ? 4.841 -7.007 -10.178 1.00 87.69 116 ARG A O 1
ATOM 870 N N . ALA A 1 117 ? 5.076 -6.144 -12.234 1.00 89.44 117 ALA A N 1
ATOM 871 C CA . ALA A 1 117 ? 3.638 -6.115 -12.514 1.00 89.44 117 ALA A CA 1
ATOM 872 C C . ALA A 1 117 ? 3.014 -7.523 -12.441 1.00 89.44 117 ALA A C 1
ATOM 874 O O . ALA A 1 117 ? 1.942 -7.694 -11.860 1.00 89.44 117 ALA A O 1
ATOM 875 N N . GLN A 1 118 ? 3.710 -8.547 -12.945 1.00 89.38 118 GLN A N 1
ATOM 876 C CA . GLN A 1 118 ? 3.286 -9.946 -12.813 1.00 89.38 118 GLN A CA 1
ATOM 877 C C . GLN A 1 118 ? 3.270 -10.420 -11.356 1.00 89.38 118 GLN A C 1
ATOM 879 O O . GLN A 1 118 ? 2.356 -11.141 -10.954 1.00 89.38 118 GLN A O 1
ATOM 884 N N . ARG A 1 119 ? 4.263 -10.032 -10.547 1.00 87.75 119 ARG A N 1
ATOM 885 C CA . ARG A 1 119 ? 4.295 -10.371 -9.118 1.00 87.75 119 ARG A CA 1
ATOM 886 C C . ARG A 1 119 ? 3.132 -9.721 -8.370 1.00 87.75 119 ARG A C 1
ATOM 888 O O . ARG A 1 119 ? 2.463 -10.412 -7.609 1.00 87.75 119 ARG A O 1
ATOM 895 N N . ILE A 1 120 ? 2.851 -8.445 -8.632 1.00 89.69 120 ILE A N 1
ATOM 896 C CA . ILE A 1 120 ? 1.705 -7.733 -8.049 1.00 89.69 120 ILE A CA 1
A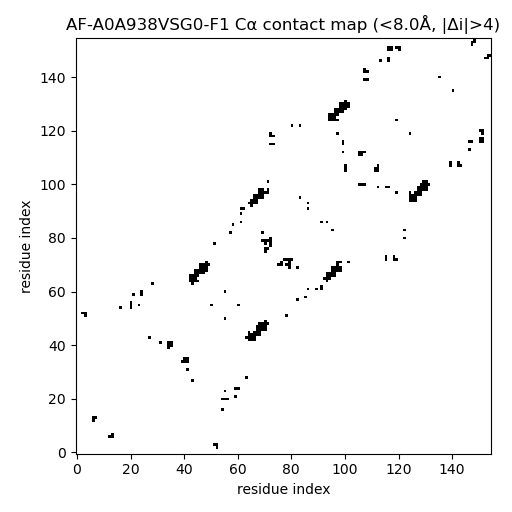TOM 897 C C . ILE A 1 120 ? 0.386 -8.428 -8.403 1.00 89.69 120 ILE A C 1
ATOM 899 O O . ILE A 1 120 ? -0.448 -8.625 -7.521 1.00 89.69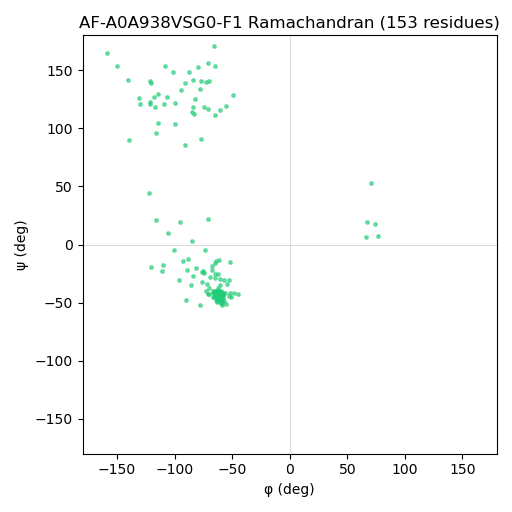 120 ILE A O 1
ATOM 903 N N . ALA A 1 121 ? 0.221 -8.859 -9.658 1.00 88.94 121 ALA A N 1
ATOM 904 C CA . ALA A 1 121 ? -0.971 -9.581 -10.103 1.00 88.94 121 ALA A CA 1
ATOM 905 C C . ALA A 1 121 ? -1.245 -10.839 -9.267 1.00 88.94 121 ALA A C 1
ATOM 907 O O . ALA A 1 121 ? -2.384 -11.107 -8.897 1.00 88.94 121 ALA A O 1
ATOM 908 N N . ARG A 1 122 ? -0.193 -11.595 -8.928 1.00 88.44 122 ARG A N 1
ATOM 909 C CA . ARG A 1 122 ? -0.307 -12.840 -8.150 1.00 88.44 122 ARG A CA 1
ATOM 910 C C . ARG A 1 122 ? -0.709 -12.613 -6.695 1.00 88.44 122 ARG A C 1
ATOM 912 O O . ARG A 1 122 ? -1.294 -13.508 -6.099 1.00 88.44 122 ARG A O 1
ATOM 919 N N . ILE A 1 123 ? -0.380 -11.454 -6.129 1.00 86.38 123 ILE A N 1
ATOM 920 C CA . ILE A 1 123 ? -0.668 -11.129 -4.723 1.00 86.38 123 ILE A CA 1
ATOM 921 C C . ILE A 1 123 ? -2.115 -10.646 -4.540 1.00 86.38 123 ILE A C 1
ATOM 923 O O . ILE A 1 123 ? -2.655 -10.725 -3.440 1.00 86.38 123 ILE A O 1
ATOM 927 N N . GLY A 1 124 ? -2.773 -10.191 -5.612 1.00 84.88 124 GLY A N 1
ATOM 928 C CA . GLY A 1 124 ? -4.189 -9.814 -5.565 1.00 84.88 124 GLY A CA 1
ATOM 929 C C . GLY A 1 124 ? -4.435 -8.532 -4.767 1.00 84.88 124 GLY A C 1
ATOM 930 O O . GLY A 1 124 ? -5.232 -8.510 -3.824 1.00 84.88 124 GLY A O 1
ATOM 931 N N . VAL A 1 125 ? -3.713 -7.469 -5.125 1.00 89.38 125 VAL A N 1
ATOM 932 C CA . VAL A 1 125 ? -3.893 -6.132 -4.540 1.00 89.38 125 VAL A CA 1
ATOM 933 C C . VAL A 1 125 ? -5.083 -5.410 -5.169 1.00 89.38 125 VAL A C 1
ATOM 935 O O . VAL A 1 125 ? -5.412 -5.638 -6.331 1.00 89.38 125 VAL A O 1
ATOM 938 N N . ASP A 1 126 ? -5.697 -4.495 -4.422 1.00 89.81 126 ASP A N 1
ATOM 939 C CA . ASP A 1 126 ? -6.873 -3.749 -4.883 1.00 89.81 126 ASP A CA 1
ATOM 940 C C . ASP A 1 126 ? -6.480 -2.525 -5.722 1.00 89.81 126 ASP A C 1
ATOM 942 O O . ASP A 1 126 ? -7.254 -2.046 -6.552 1.00 89.81 126 ASP A O 1
ATOM 946 N N . ARG A 1 127 ? -5.281 -1.974 -5.489 1.00 89.00 127 ARG A N 1
ATOM 947 C CA . ARG A 1 127 ? -4.784 -0.777 -6.175 1.00 89.00 127 ARG A CA 1
ATOM 948 C C . ARG A 1 127 ? -3.304 -0.896 -6.507 1.00 89.00 127 ARG A C 1
ATOM 950 O O . ARG A 1 127 ? -2.493 -1.351 -5.703 1.00 89.00 127 ARG A O 1
ATOM 957 N N . VAL A 1 128 ? -2.936 -0.391 -7.679 1.00 88.06 128 VAL A N 1
ATOM 958 C CA . VAL A 1 128 ? -1.536 -0.190 -8.056 1.00 88.06 128 VAL A CA 1
ATOM 959 C C . VAL A 1 128 ? -1.301 1.290 -8.256 1.00 88.06 128 VAL A C 1
ATOM 961 O O . VAL A 1 128 ? -1.916 1.925 -9.110 1.00 88.06 128 VAL A O 1
ATOM 964 N N . MET A 1 129 ? -0.413 1.846 -7.442 1.00 85.25 129 MET A N 1
ATOM 965 C CA . MET A 1 129 ? 0.028 3.222 -7.574 1.00 85.25 129 MET A CA 1
ATOM 966 C C . MET A 1 129 ? 1.267 3.270 -8.463 1.00 85.25 129 MET A C 1
ATOM 968 O O . MET A 1 129 ? 2.167 2.444 -8.340 1.00 85.25 129 MET A O 1
ATOM 972 N N . VAL A 1 130 ? 1.330 4.268 -9.335 1.00 80.69 130 VAL A N 1
ATOM 973 C CA . VAL A 1 130 ? 2.524 4.592 -10.116 1.00 80.69 130 VAL A CA 1
ATOM 974 C C . VAL A 1 130 ? 2.963 5.984 -9.684 1.00 80.69 130 VAL A C 1
ATOM 976 O O . VAL A 1 130 ? 2.423 6.984 -10.152 1.00 80.69 130 VAL A O 1
ATOM 979 N N . TYR A 1 131 ? 3.906 6.053 -8.749 1.00 71.50 131 TYR A N 1
ATOM 980 C CA . TYR A 1 131 ? 4.462 7.313 -8.266 1.00 71.50 131 TYR A CA 1
ATOM 981 C C . TYR A 1 131 ? 5.807 7.596 -8.938 1.00 71.50 131 TYR A C 1
ATOM 983 O O . TYR A 1 131 ? 6.817 6.981 -8.595 1.00 71.50 131 TYR A O 1
ATOM 991 N N . ASN A 1 132 ? 5.834 8.506 -9.912 1.00 64.06 132 ASN A N 1
ATOM 992 C CA . ASN A 1 132 ? 7.079 8.948 -10.542 1.00 64.06 132 ASN A CA 1
ATOM 993 C C . ASN A 1 132 ? 7.418 10.362 -10.074 1.00 64.06 132 ASN A C 1
ATOM 995 O O . ASN A 1 132 ? 6.617 11.275 -10.245 1.00 64.06 132 ASN A O 1
ATOM 999 N N . PHE A 1 133 ? 8.634 10.557 -9.562 1.00 53.84 133 PHE A N 1
ATOM 1000 C CA . PHE A 1 133 ? 9.186 11.870 -9.197 1.00 53.84 133 PHE A CA 1
ATOM 1001 C C . PHE A 1 133 ? 9.516 12.761 -10.424 1.00 53.84 133 PHE A C 1
ATOM 1003 O O . PHE A 1 133 ? 10.336 13.669 -10.330 1.00 53.84 133 PHE A O 1
ATOM 1010 N N . GLY A 1 134 ? 8.913 12.514 -11.593 1.00 60.22 134 GLY A N 1
ATOM 1011 C CA . GLY A 1 134 ? 9.194 13.246 -12.828 1.00 60.22 134 GLY A CA 1
ATOM 1012 C C . GLY A 1 134 ? 8.070 13.162 -13.861 1.00 60.22 134 GLY A C 1
ATOM 1013 O O . GLY A 1 134 ? 7.181 12.314 -13.779 1.00 60.22 134 GLY A O 1
ATOM 1014 N N . LEU A 1 135 ? 8.127 14.053 -14.855 1.00 62.56 135 LEU A N 1
ATOM 1015 C CA . LEU A 1 135 ? 7.201 14.074 -15.987 1.00 62.56 135 LEU A CA 1
ATOM 1016 C C . LEU A 1 135 ? 7.478 12.874 -16.903 1.00 62.56 135 LEU A C 1
ATOM 1018 O O . LEU A 1 135 ? 8.553 12.760 -17.492 1.00 62.56 135 LEU A O 1
ATOM 1022 N N . LEU A 1 136 ? 6.505 11.974 -17.042 1.00 74.69 136 LEU A N 1
ATOM 1023 C CA . LEU A 1 136 ? 6.567 10.904 -18.034 1.00 74.69 136 LEU A CA 1
ATOM 1024 C C . LEU A 1 136 ? 6.085 11.413 -19.393 1.00 74.69 136 LEU A C 1
ATOM 1026 O O . LEU A 1 136 ? 5.090 12.129 -19.487 1.00 74.69 136 LEU A O 1
ATOM 1030 N N . THR A 1 137 ? 6.741 10.977 -20.469 1.00 82.62 137 THR A N 1
ATOM 1031 C CA . THR A 1 137 ? 6.222 11.219 -21.820 1.00 82.62 137 THR A CA 1
ATOM 1032 C C . THR A 1 137 ? 4.894 10.472 -22.024 1.00 82.62 137 THR A C 1
ATOM 1034 O O . THR A 1 137 ? 4.692 9.401 -21.437 1.00 82.62 137 THR A O 1
ATOM 1037 N N . PRO A 1 138 ? 4.002 10.948 -22.916 1.00 86.81 138 PRO A N 1
ATOM 1038 C CA . PRO A 1 138 ? 2.773 10.226 -23.253 1.00 86.81 138 PRO A CA 1
ATOM 1039 C C . PRO A 1 138 ? 3.019 8.783 -23.721 1.00 86.81 138 PRO A C 1
ATOM 1041 O O . PRO A 1 138 ? 2.224 7.892 -23.434 1.00 86.81 138 PRO A O 1
ATOM 1044 N N . ALA A 1 139 ? 4.135 8.528 -24.414 1.00 86.06 139 ALA A N 1
ATOM 1045 C CA . ALA A 1 139 ? 4.525 7.182 -24.830 1.00 86.06 139 ALA A CA 1
ATOM 1046 C C . ALA A 1 139 ? 4.842 6.274 -23.631 1.00 86.06 139 ALA A C 1
ATOM 1048 O O . ALA A 1 139 ? 4.393 5.130 -23.593 1.00 86.06 139 ALA A O 1
ATOM 1049 N N . THR A 1 140 ? 5.551 6.794 -22.627 1.00 85.25 140 THR A N 1
ATOM 1050 C CA . THR A 1 140 ? 5.841 6.055 -21.394 1.00 85.25 140 THR A CA 1
ATOM 1051 C C . THR A 1 140 ? 4.573 5.785 -20.589 1.00 85.25 140 THR A C 1
ATOM 1053 O O . THR A 1 140 ? 4.385 4.663 -20.129 1.00 85.25 140 THR A O 1
ATOM 1056 N N . LEU A 1 141 ? 3.660 6.755 -20.479 1.00 84.38 141 LEU A N 1
ATOM 1057 C CA . LEU A 1 141 ? 2.363 6.546 -19.821 1.00 84.38 141 LEU A CA 1
ATOM 1058 C C . LEU A 1 141 ? 1.539 5.453 -20.514 1.00 84.38 141 LEU A C 1
ATOM 1060 O O . LEU A 1 141 ? 1.011 4.565 -19.846 1.00 84.38 141 LEU A O 1
ATOM 1064 N N . ARG A 1 142 ? 1.482 5.460 -21.854 1.00 8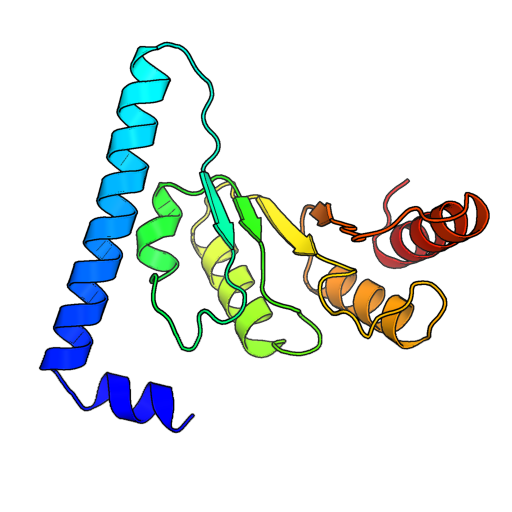7.62 142 ARG A N 1
ATOM 1065 C CA . ARG A 1 142 ? 0.825 4.393 -22.628 1.00 87.62 142 ARG A CA 1
ATOM 1066 C C . ARG A 1 142 ? 1.470 3.030 -22.389 1.00 87.62 142 ARG A C 1
ATOM 1068 O O . ARG A 1 142 ? 0.751 2.045 -22.249 1.00 87.62 142 ARG A O 1
ATOM 1075 N N . HIS A 1 143 ? 2.801 2.971 -22.330 1.00 88.19 143 HIS A N 1
ATOM 1076 C CA . HIS A 1 143 ? 3.522 1.732 -22.052 1.00 88.19 143 HIS A CA 1
ATOM 1077 C C . HIS A 1 143 ? 3.197 1.188 -20.654 1.00 88.19 143 HIS A C 1
ATOM 1079 O O . HIS A 1 143 ? 2.805 0.030 -20.545 1.00 88.19 143 HIS A O 1
ATOM 1085 N N . VAL A 1 144 ? 3.279 2.027 -19.615 1.00 87.69 144 VAL A N 1
ATOM 1086 C CA . VAL A 1 144 ? 2.904 1.666 -18.236 1.00 87.69 144 VAL A CA 1
ATOM 1087 C C . VAL A 1 144 ? 1.473 1.143 -18.189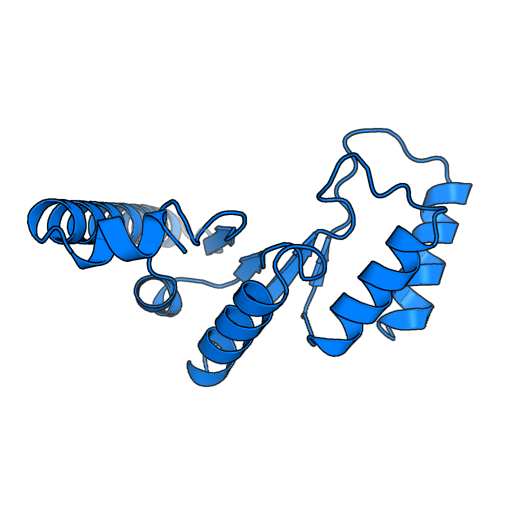 1.00 87.69 144 VAL A C 1
ATOM 1089 O O . VAL A 1 144 ? 1.240 0.045 -17.689 1.00 87.69 144 VAL A O 1
ATOM 1092 N N . GLY A 1 145 ? 0.525 1.889 -18.764 1.00 87.00 145 GLY A N 1
ATOM 1093 C CA . GLY A 1 145 ? -0.876 1.481 -18.813 1.00 87.00 145 GLY A CA 1
ATOM 1094 C C . GLY A 1 145 ? -1.064 0.136 -19.515 1.00 87.00 145 GLY A C 1
ATOM 1095 O O . GLY A 1 145 ? -1.787 -0.716 -19.016 1.00 87.00 145 GLY A O 1
ATOM 1096 N N . ARG A 1 146 ? -0.380 -0.107 -20.641 1.00 90.62 146 ARG A N 1
ATOM 1097 C CA . ARG A 1 146 ? -0.411 -1.407 -21.332 1.00 90.62 146 ARG A CA 1
ATOM 1098 C C . ARG A 1 146 ? 0.077 -2.538 -20.425 1.00 90.62 146 ARG A C 1
ATOM 1100 O O . ARG A 1 146 ? -0.636 -3.520 -20.288 1.00 90.62 146 ARG A O 1
ATOM 1107 N N . VAL A 1 147 ? 1.248 -2.399 -19.803 1.00 89.81 147 VAL A N 1
ATOM 1108 C CA . VAL A 1 147 ? 1.827 -3.443 -18.936 1.00 89.81 147 VAL A CA 1
ATOM 1109 C C . VAL A 1 147 ? 0.901 -3.765 -17.763 1.00 89.81 147 VAL A C 1
ATOM 1111 O O . VAL A 1 147 ? 0.626 -4.934 -17.498 1.00 89.81 147 VAL A O 1
ATOM 1114 N N . LEU A 1 148 ? 0.385 -2.734 -17.086 1.00 88.00 148 LEU A N 1
ATOM 1115 C CA . LEU A 1 148 ? -0.524 -2.917 -15.956 1.00 88.00 148 LEU A CA 1
ATOM 1116 C C . LEU A 1 148 ? -1.819 -3.612 -16.385 1.00 88.00 148 LEU A C 1
ATOM 1118 O O . LEU A 1 148 ? -2.225 -4.563 -15.731 1.00 88.00 148 LEU A O 1
ATOM 1122 N N . ARG A 1 149 ? -2.429 -3.217 -17.508 1.00 89.31 149 ARG A N 1
ATOM 1123 C CA . ARG A 1 149 ? -3.645 -3.874 -18.013 1.00 89.31 149 ARG A CA 1
ATOM 1124 C C . ARG A 1 149 ? -3.415 -5.328 -18.405 1.00 89.31 149 ARG A C 1
ATOM 1126 O O . ARG A 1 149 ? -4.191 -6.190 -18.007 1.00 89.31 149 ARG A O 1
ATOM 1133 N N . THR A 1 150 ? -2.322 -5.612 -19.114 1.00 90.50 150 THR A N 1
ATOM 1134 C CA . THR A 1 150 ? -1.966 -6.977 -19.528 1.00 90.50 150 THR A CA 1
ATOM 1135 C C . THR A 1 150 ? -1.830 -7.925 -18.338 1.00 90.50 150 THR A C 1
ATOM 1137 O O . THR A 1 150 ? -2.259 -9.071 -18.426 1.00 90.50 150 THR A O 1
ATOM 1140 N N . HIS A 1 151 ? -1.220 -7.478 -17.237 1.00 88.12 151 HIS A N 1
ATOM 1141 C CA . HIS A 1 151 ? -0.917 -8.363 -16.110 1.00 88.12 151 HIS A CA 1
ATOM 1142 C C . HIS A 1 151 ? -1.950 -8.327 -14.986 1.00 88.12 151 HIS A C 1
ATOM 1144 O O . HIS A 1 151 ? -2.130 -9.339 -14.320 1.00 88.12 151 HIS A O 1
ATOM 1150 N N . LEU A 1 152 ? -2.622 -7.197 -14.771 1.00 82.38 152 LEU A N 1
ATOM 1151 C CA . LEU A 1 152 ? -3.559 -7.009 -13.660 1.00 82.38 152 LEU A CA 1
ATOM 1152 C C . LEU A 1 152 ? -5.026 -7.148 -14.082 1.00 82.38 152 LEU A C 1
ATOM 1154 O O . LEU A 1 152 ? -5.902 -7.081 -13.228 1.00 82.38 152 LEU A O 1
ATOM 1158 N N . GLY A 1 153 ? -5.311 -7.314 -15.379 1.00 70.19 153 GLY A N 1
ATOM 1159 C CA . GLY A 1 153 ? -6.678 -7.481 -15.883 1.00 70.19 153 GLY A CA 1
ATOM 1160 C C . GLY A 1 153 ? -7.560 -6.239 -15.722 1.00 70.19 153 GLY A C 1
ATOM 1161 O O . GLY A 1 153 ? -8.783 -6.347 -15.744 1.00 70.19 153 GLY A O 1
ATOM 1162 N N . VAL A 1 154 ? -6.953 -5.064 -15.540 1.00 63.88 154 VAL A N 1
ATOM 1163 C CA . VAL A 1 154 ? -7.675 -3.789 -15.459 1.00 63.88 154 VAL A CA 1
ATOM 1164 C C . VAL A 1 154 ? -8.054 -3.355 -16.888 1.00 63.88 154 VAL A C 1
ATOM 1166 O O . VAL A 1 154 ? -7.201 -3.458 -17.772 1.00 63.88 154 VAL A O 1
ATOM 1169 N N . PRO A 1 155 ? -9.293 -2.910 -17.156 1.00 53.47 155 PRO A N 1
ATOM 1170 C CA . PRO A 1 155 ? -9.680 -2.355 -18.460 1.00 53.47 155 PRO A CA 1
ATOM 1171 C C . PRO A 1 155 ? -8.917 -1.065 -18.836 1.00 53.47 155 PRO A C 1
ATOM 1173 O O . PRO A 1 155 ? -8.519 -0.300 -17.929 1.00 53.47 155 PRO A O 1
#